Protein 6KMC (pdb70)

Foldseek 3Di:
DDKAKEWEAEVPDTDIDIDDDPDLVGRVVVVVVVCVVVVGAADWDADVVRSYIYGH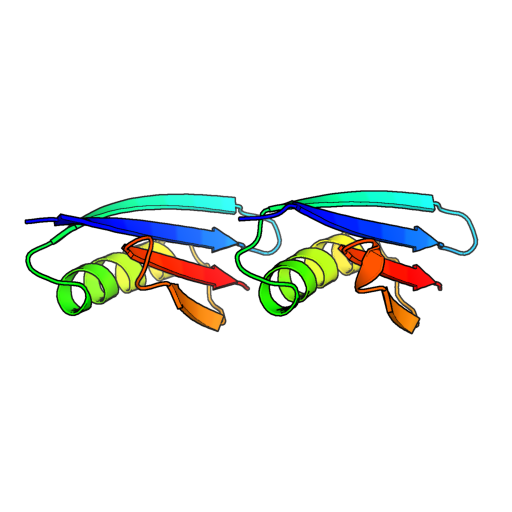D/DDKAKEWEAEPPDTDIDIGDDPDLVGRVVVVVVVCVVVVGDADWDADVVRNYIYGHD

B-factor: mean 18.25, std 8.03, range [4.18, 52.21]

Organism: Streptococcus sp. group G (NCBI:txid1320)

Radius of gyration: 15.73 Å; Cα contacts (8 Å, |Δi|>4): 218; chains: 2; bounding box: 20×33×49 Å

Structure (mmCIF, N/CA/C/O backbone):
data_6KMC
#
_entry.id   6KMC
#
_cell.length_a   85.827
_cell.length_b   29.439
_cell.length_c   36.017
_cell.angle_alpha   90.000
_cell.angle_beta   90.000
_cell.angle_gamma   90.000
#
_symmetry.space_group_name_H-M   'P 21 21 2'
#
loop_
_entity.id
_entity.type
_entity.pdbx_description
1 polymer 'Immunoglobulin G-binding protein G B1'
2 non-polymer 'ACETIC ACID'
3 water water
#
loop_
_atom_site.group_PDB
_atom_site.id
_atom_site.type_symbol
_atom_site.label_atom_id
_atom_site.label_alt_id
_atom_site.label_comp_id
_atom_site.label_asym_id
_atom_site.label_entity_id
_atom_site.label_seq_id
_atom_site.pdbx_PDB_ins_code
_atom_site.Cartn_x
_atom_site.Cartn_y
_atom_site.Cartn_z
_atom_site.occupancy
_atom_site.B_iso_or_equiv
_atom_site.auth_seq_id
_atom_site.auth_comp_id
_atom_site.auth_asym_id
_atom_site.auth_atom_id
_atom_site.pdbx_PDB_model_num
ATOM 1 N N . MET A 1 1 ? 6.901 0.216 32.360 1.00 30.70 0 MET A N 1
ATOM 2 C CA . MET A 1 1 ? 7.347 0.395 30.967 1.00 27.91 0 MET A CA 1
ATOM 3 C C . MET A 1 1 ? 7.728 -0.946 30.383 1.00 26.83 0 MET A C 1
ATOM 4 O O . MET A 1 1 ? 8.655 -1.672 30.872 1.00 27.48 0 MET A O 1
ATOM 9 N N . ASP A 1 2 ? 6.966 -1.258 29.343 1.00 23.26 1 ASP A N 1
ATOM 10 C CA . ASP A 1 2 ? 7.278 -2.334 28.429 1.00 21.34 1 ASP A CA 1
ATOM 11 C C . ASP A 1 2 ? 8.363 -1.909 27.466 1.00 17.28 1 ASP A C 1
ATOM 12 O O . ASP A 1 2 ? 8.583 -0.757 27.300 1.00 17.19 1 ASP A O 1
ATOM 17 N N . THR A 1 3 ? 9.038 -2.871 26.852 1.00 17.20 2 THR A N 1
ATOM 18 C CA . THR A 1 3 ? 9.896 -2.512 25.721 1.00 18.27 2 THR A CA 1
ATOM 19 C C . THR A 1 3 ? 9.117 -2.671 24.402 1.00 15.77 2 THR A C 1
ATOM 20 O O . THR A 1 3 ? 8.220 -3.470 24.297 1.00 16.05 2 THR A O 1
ATOM 24 N N . TYR A 1 4 ? 9.497 -1.855 23.399 1.00 14.81 3 TYR A N 1
ATOM 25 C CA . TYR A 1 4 ? 8.903 -1.837 22.089 1.00 12.75 3 TYR A CA 1
ATOM 26 C C . TYR A 1 4 ? 10.119 -2.057 21.155 1.00 11.93 3 TYR A C 1
ATOM 27 O O . TYR A 1 4 ? 11.253 -1.752 21.505 1.00 14.07 3 TYR A O 1
ATOM 36 N N . LYS A 1 5 ? 9.904 -2.649 20.005 1.00 10.98 4 LYS A N 1
ATOM 37 C CA . LYS A 1 5 ? 11.012 -2.904 19.086 1.00 12.30 4 LYS A CA 1
ATOM 38 C C . LYS A 1 5 ? 10.734 -2.182 17.757 1.00 11.84 4 LYS A C 1
ATOM 39 O O . LYS A 1 5 ? 9.601 -1.986 17.380 1.00 9.45 4 LYS A O 1
ATOM 45 N N . LEU A 1 6 ? 11.805 -1.780 17.104 1.00 9.90 5 LEU A N 1
ATOM 46 C CA . LEU A 1 6 ? 11.771 -1.247 15.762 1.00 9.68 5 LEU A CA 1
ATOM 47 C C . LEU A 1 6 ? 12.579 -2.198 14.838 1.00 9.80 5 LEU A C 1
ATOM 48 O O . LEU A 1 6 ? 13.764 -2.482 15.116 1.00 10.06 5 LEU A O 1
ATOM 53 N N . ILE A 1 7 ? 11.990 -2.579 13.712 1.00 9.06 6 ILE A N 1
ATOM 54 C CA . ILE A 1 7 ? 12.719 -3.316 12.675 1.00 10.78 6 ILE A CA 1
ATOM 55 C C . ILE A 1 7 ? 12.837 -2.307 11.528 1.00 12.76 6 ILE A C 1
ATOM 56 O O . ILE A 1 7 ? 11.812 -1.875 11.004 1.00 9.56 6 ILE A O 1
ATOM 61 N N . LEU A 1 8 ? 14.085 -1.913 11.134 1.00 14.38 7 LEU A N 1
ATOM 62 C CA . LEU A 1 8 ? 14.231 -1.071 9.917 1.00 16.37 7 LEU A CA 1
ATOM 63 C C . LEU A 1 8 ? 14.731 -1.906 8.771 1.00 18.17 7 LEU A C 1
ATOM 64 O O . LEU A 1 8 ? 15.806 -2.537 8.876 1.00 17.77 7 LEU A O 1
ATOM 69 N N . ASN A 1 9 ? 13.943 -1.945 7.713 1.00 18.94 8 ASN A N 1
ATOM 70 C CA . ASN A 1 9 ? 14.281 -2.596 6.457 1.00 19.57 8 ASN A CA 1
ATOM 71 C C . ASN A 1 9 ? 14.594 -1.542 5.432 1.00 20.72 8 ASN A C 1
ATOM 72 O O . ASN A 1 9 ? 13.689 -0.949 4.831 1.00 17.71 8 ASN A O 1
ATOM 77 N N . GLY A 1 10 ? 15.890 -1.215 5.284 1.00 22.19 9 GLY A N 1
ATOM 78 C CA . GLY A 1 10 ? 16.295 -0.326 4.235 1.00 23.68 9 GLY A CA 1
ATOM 79 C C . GLY A 1 10 ? 16.550 -1.229 3.079 1.00 24.03 9 GLY A C 1
ATOM 80 O O . GLY A 1 10 ? 16.595 -2.448 3.314 1.00 25.94 9 GLY A O 1
ATOM 81 N N . LYS A 1 11 ? 16.689 -0.655 1.873 1.00 23.89 10 LYS A N 1
ATOM 82 C CA . LYS A 1 11 ? 17.046 -1.401 0.649 1.00 25.61 10 LYS A CA 1
ATOM 83 C C . LYS A 1 11 ? 18.416 -2.157 0.833 1.00 26.47 10 LYS A C 1
ATOM 84 O O . LYS A 1 11 ? 18.597 -3.302 0.405 1.00 28.65 10 LYS A O 1
ATOM 90 N N . THR A 1 12 ? 19.367 -1.502 1.464 1.00 24.77 11 THR A N 1
ATOM 91 C CA . THR A 1 12 ? 20.672 -2.094 1.622 1.00 26.08 11 THR A CA 1
ATOM 92 C C . THR A 1 12 ? 20.998 -2.293 3.119 1.00 26.05 11 THR A C 1
ATOM 93 O O . THR A 1 12 ? 22.047 -2.799 3.442 1.00 24.93 11 THR A O 1
ATOM 97 N N . LEU A 1 13 ? 20.126 -1.867 4.033 1.00 25.34 12 LEU A N 1
ATOM 98 C CA . LEU A 1 13 ? 20.496 -1.905 5.412 1.00 26.79 12 LEU A CA 1
ATOM 99 C C . LEU A 1 13 ? 19.418 -2.688 6.129 1.00 27.29 12 LEU A C 1
ATOM 100 O O . LEU A 1 13 ? 18.282 -2.854 5.616 1.00 28.36 12 LEU A O 1
AT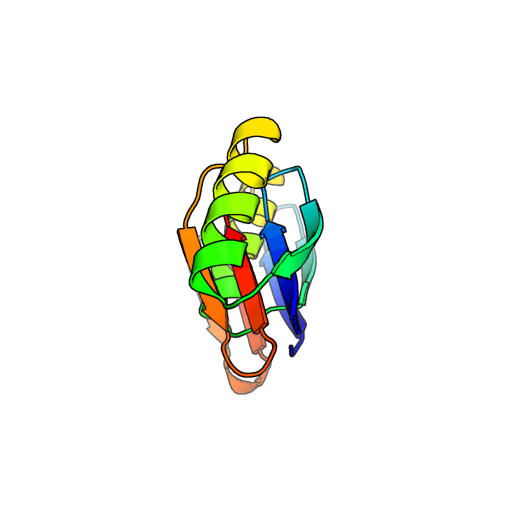OM 105 N N . LYS A 1 14 ? 19.792 -3.174 7.296 1.00 25.24 13 LYS A N 1
ATOM 106 C CA . LYS A 1 14 ? 18.776 -3.721 8.200 1.00 24.72 13 LYS A CA 1
ATOM 107 C C . LYS A 1 14 ? 19.156 -3.395 9.632 1.00 22.43 13 LYS A C 1
ATOM 108 O O . LYS A 1 14 ? 20.313 -3.447 10.060 1.00 21.86 13 LYS A O 1
ATOM 114 N N . GLY A 1 15 ? 18.154 -3.004 10.405 1.00 21.43 14 GLY A N 1
ATOM 115 C CA . GLY A 1 15 ? 18.390 -2.320 11.679 1.00 19.33 14 GLY A CA 1
ATOM 116 C C . GLY A 1 15 ? 17.357 -2.951 12.617 1.00 18.79 14 GLY A C 1
ATOM 117 O O . GLY A 1 15 ? 16.326 -3.392 12.154 1.00 19.33 14 GLY A O 1
ATOM 118 N N . GLU A 1 16 ? 17.689 -3.076 13.884 1.00 17.11 15 GLU A N 1
ATOM 119 C CA . GLU A 1 16 ? 16.728 -3.624 14.851 1.00 15.59 15 GLU A CA 1
ATOM 120 C C . GLU A 1 16 ? 17.176 -2.971 16.136 1.00 16.17 15 GLU A C 1
ATOM 121 O O . GLU A 1 16 ? 18.377 -3.062 16.532 1.00 19.07 15 GLU A O 1
ATOM 127 N N . THR A 1 17 ? 16.280 -2.246 16.795 1.00 15.11 16 THR A N 1
ATOM 128 C CA . THR A 1 17 ? 16.590 -1.563 18.081 1.00 14.59 16 THR A CA 1
ATOM 129 C C . THR A 1 17 ? 15.351 -1.668 19.028 1.00 14.85 16 THR A C 1
ATOM 130 O O . THR A 1 17 ? 14.249 -2.074 18.595 1.00 12.90 16 THR A O 1
ATOM 134 N N . THR A 1 18 ? 15.517 -1.324 20.279 1.00 12.46 17 THR A N 1
ATOM 135 C CA . THR A 1 18 ? 14.356 -1.373 21.200 1.00 12.85 17 THR A CA 1
ATOM 136 C C . THR A 1 18 ? 14.421 -0.137 22.016 1.00 13.47 17 THR A C 1
ATOM 137 O O . THR A 1 18 ? 15.450 0.527 22.073 1.00 13.92 17 THR A O 1
ATOM 141 N N . THR A 1 19 ? 13.343 0.144 22.713 1.00 12.94 18 THR A N 1
ATOM 142 C CA . THR A 1 19 ? 13.304 1.200 23.671 1.00 13.96 18 THR A CA 1
ATOM 143 C C . THR A 1 19 ? 12.242 0.868 24.706 1.00 15.96 18 THR A C 1
ATOM 144 O O . THR A 1 19 ? 11.223 0.201 24.384 1.00 16.00 18 THR A O 1
ATOM 148 N N . GLU A 1 20 ? 12.456 1.360 25.942 1.00 16.55 19 GLU A N 1
ATOM 149 C CA . GLU A 1 20 ? 11.449 1.317 26.983 1.00 20.22 19 GLU A CA 1
ATOM 150 C C . GLU A 1 20 ? 10.571 2.560 26.899 1.00 19.49 19 GLU A C 1
ATOM 151 O O . GLU A 1 20 ? 11.090 3.686 26.739 1.00 22.31 19 GLU A O 1
ATOM 157 N N . ALA A 1 21 ? 9.258 2.388 27.007 1.00 18.24 20 ALA A N 1
ATOM 158 C CA . ALA A 1 21 ? 8.353 3.510 26.934 1.00 19.07 20 ALA A CA 1
ATOM 159 C C . ALA A 1 21 ? 7.050 3.232 27.685 1.00 18.26 20 ALA A C 1
ATOM 160 O O . ALA A 1 21 ? 6.728 2.079 27.958 1.00 19.95 20 ALA A O 1
ATOM 162 N N . VAL A 1 22 ? 6.307 4.296 28.017 1.00 19.70 21 VAL A N 1
ATOM 163 C CA . VAL A 1 22 ? 5.038 4.149 28.720 1.00 19.89 21 VAL A CA 1
ATOM 164 C C . VAL A 1 22 ? 3.954 3.581 27.814 1.00 20.64 21 VAL A C 1
ATOM 165 O O . VAL A 1 22 ? 3.049 2.923 28.288 1.00 21.90 21 VAL A O 1
ATOM 169 N N . ASP A 1 23 ? 4.038 3.810 26.492 1.00 18.44 22 ASP A N 1
ATOM 170 C CA . ASP A 1 23 ? 3.087 3.137 25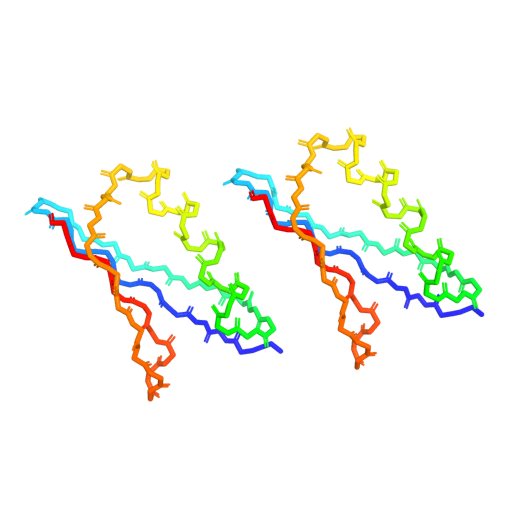.576 1.00 16.90 22 ASP A CA 1
ATOM 171 C C . ASP A 1 23 ? 3.726 3.205 24.224 1.00 15.06 22 ASP A C 1
ATOM 172 O O . ASP A 1 23 ? 4.846 3.763 24.067 1.00 14.22 22 ASP A O 1
ATOM 177 N N . ALA A 1 24 ? 3.004 2.693 23.248 1.00 13.01 23 ALA A N 1
ATOM 178 C CA . ALA A 1 24 ? 3.440 2.668 21.875 1.00 10.27 23 ALA A CA 1
ATOM 179 C C . ALA A 1 24 ? 3.655 4.085 21.280 1.00 9.40 23 ALA A C 1
ATOM 180 O O . ALA A 1 24 ? 4.569 4.284 20.451 1.00 11.46 23 ALA A O 1
ATOM 182 N N . ALA A 1 25 ? 2.810 5.036 21.647 1.00 9.70 24 ALA A N 1
ATOM 183 C CA . ALA A 1 25 ? 2.925 6.438 21.207 1.00 11.19 24 ALA A CA 1
ATOM 184 C C . ALA A 1 25 ? 4.308 7.055 21.601 1.00 9.91 24 ALA A C 1
ATOM 185 O O . ALA A 1 25 ? 4.946 7.676 20.744 1.00 10.51 24 ALA A O 1
ATOM 187 N N . HIS A 1 26 ? 4.738 6.806 22.842 1.00 9.52 25 HIS A N 1
ATOM 188 C CA . HIS A 1 26 ? 6.015 7.340 23.254 1.00 9.86 25 HIS A CA 1
ATOM 189 C C . HIS A 1 26 ? 7.169 6.649 22.518 1.00 9.33 25 HIS A C 1
ATOM 190 O O . HIS A 1 26 ? 8.096 7.280 22.109 1.00 8.43 25 HIS A O 1
ATOM 197 N N . ALA A 1 27 ? 7.112 5.320 22.397 1.00 11.18 26 ALA A N 1
ATOM 198 C CA . ALA A 1 27 ? 8.173 4.547 21.722 1.00 10.48 26 ALA A CA 1
ATOM 199 C C . ALA A 1 27 ? 8.211 4.985 20.272 1.00 10.82 26 ALA A C 1
ATOM 200 O O . ALA A 1 27 ? 9.298 5.119 19.727 1.00 9.90 26 ALA A O 1
ATOM 202 N N . GLU A 1 28 ? 7.050 5.208 19.611 1.00 9.54 27 GLU A N 1
ATOM 203 C CA . GLU A 1 28 ? 7.036 5.654 18.228 1.00 8.68 27 GLU A CA 1
ATOM 204 C C . GLU A 1 28 ? 7.865 6.989 18.051 1.00 7.05 27 GLU A C 1
ATOM 205 O O . GLU A 1 28 ? 8.720 7.026 17.122 1.00 11.09 27 GLU A O 1
ATOM 211 N N . LYS A 1 29 ? 7.722 7.954 18.966 1.00 9.55 28 LYS A N 1
ATOM 212 C CA . LYS A 1 29 ? 8.433 9.262 18.855 1.00 10.35 28 LYS A CA 1
ATOM 213 C C . LYS A 1 29 ? 9.934 9.039 18.992 1.00 14.02 28 LYS A C 1
ATOM 214 O O . LYS A 1 29 ? 10.707 9.555 18.176 1.00 15.40 28 LYS A O 1
ATOM 220 N N . VAL A 1 30 ? 10.369 8.192 19.932 1.00 10.97 29 VAL A N 1
ATOM 221 C CA . VAL A 1 30 ? 11.801 7.832 20.018 1.00 12.24 29 VAL A CA 1
ATOM 222 C C . VAL A 1 30 ? 12.281 7.120 18.724 1.00 12.35 29 VAL A C 1
ATOM 223 O O . VAL A 1 30 ? 13.388 7.388 18.140 1.00 7.08 29 VAL A O 1
ATOM 227 N N . PHE A 1 31 ? 11.447 6.196 18.218 1.00 11.52 30 PHE A N 1
ATOM 228 C CA . PHE A 1 31 ? 11.868 5.438 17.053 1.00 11.48 30 PHE A CA 1
ATOM 229 C C . PHE A 1 31 ? 11.988 6.308 15.812 1.00 13.39 30 PHE A C 1
ATOM 230 O O . PHE A 1 31 ? 12.823 6.040 14.935 1.00 13.07 30 PHE A O 1
ATOM 238 N N . LYS A 1 32 ? 11.114 7.313 15.689 1.00 12.56 31 LYS A N 1
ATOM 239 C CA . LYS A 1 32 ? 11.296 8.252 14.542 1.00 13.73 31 LYS A CA 1
ATOM 240 C C . LYS A 1 32 ? 12.664 8.892 14.600 1.00 14.26 31 LYS A C 1
ATOM 241 O O . LYS A 1 32 ? 13.274 9.086 13.578 1.00 12.77 31 LYS A O 1
ATOM 247 N N . HIS A 1 33 ? 13.162 9.189 15.814 1.00 15.48 32 HIS A N 1
ATOM 248 C CA . HIS A 1 33 ? 14.502 9.715 15.928 1.00 17.07 32 HIS A CA 1
ATOM 249 C C . HIS A 1 33 ? 15.612 8.795 15.371 1.00 16.06 32 HIS A C 1
ATOM 250 O O . HIS A 1 33 ? 16.500 9.214 14.569 1.00 13.93 32 HIS A O 1
ATOM 257 N N . TYR A 1 34 ? 15.519 7.537 15.774 1.00 12.17 33 TYR A N 1
ATOM 258 C CA . TYR A 1 34 ? 16.470 6.498 15.389 1.00 11.61 33 TYR A CA 1
ATOM 259 C C . TYR A 1 34 ? 16.388 6.352 13.893 1.00 10.32 33 TYR A C 1
ATOM 260 O O . TYR A 1 34 ? 17.454 6.306 13.237 1.00 10.12 33 TYR A O 1
ATOM 269 N N . ALA A 1 35 ? 15.202 6.229 13.296 1.00 9.52 34 ALA A N 1
ATOM 270 C CA . ALA A 1 35 ? 15.128 6.002 11.869 1.00 10.30 34 ALA A CA 1
ATOM 271 C C . ALA A 1 35 ? 15.686 7.220 11.044 1.00 12.14 34 ALA A C 1
ATOM 272 O O . ALA A 1 35 ? 16.360 7.031 10.044 1.00 11.63 34 ALA A O 1
ATOM 274 N N . ASN A 1 36 ? 15.420 8.417 11.497 1.00 14.20 35 ASN A N 1
ATOM 275 C CA . ASN A 1 36 ? 15.948 9.625 10.823 1.00 18.86 35 ASN A CA 1
ATOM 276 C C . ASN A 1 36 ? 17.476 9.764 11.012 1.00 17.76 35 ASN A C 1
ATOM 277 O O . ASN A 1 36 ? 18.242 10.055 10.056 1.00 19.31 35 ASN A O 1
ATOM 282 N N . GLU A 1 37 ? 17.929 9.474 12.211 1.00 19.22 36 GLU A N 1
ATOM 283 C CA . GLU A 1 37 ? 19.357 9.365 12.462 1.00 21.09 36 GLU A CA 1
ATOM 284 C C . GLU A 1 37 ? 20.125 8.455 11.493 1.00 19.78 36 GLU A C 1
ATOM 285 O O . GLU A 1 37 ? 21.249 8.758 11.099 1.00 18.83 36 GLU A O 1
ATOM 291 N N . HIS A 1 38 ? 19.533 7.311 11.173 1.00 15.49 37 HIS A N 1
ATOM 292 C CA . HIS A 1 38 ? 20.129 6.268 10.362 1.00 15.41 37 HIS A CA 1
ATOM 293 C C . HIS A 1 38 ? 19.679 6.263 8.922 1.00 15.01 37 HIS A C 1
ATOM 294 O O . HIS A 1 38 ? 19.969 5.293 8.199 1.00 14.69 37 HIS A O 1
ATOM 301 N N . GLY A 1 39 ? 19.123 7.408 8.522 1.00 17.32 38 GLY A N 1
ATOM 302 C CA . GLY A 1 39 ? 18.907 7.732 7.119 1.00 18.56 38 GLY A CA 1
ATOM 303 C C . GLY A 1 39 ? 18.014 6.706 6.467 1.00 18.02 38 GLY A C 1
ATOM 304 O O . GLY A 1 39 ? 18.178 6.392 5.323 1.00 18.79 38 GLY A O 1
ATOM 305 N N . VAL A 1 40 ? 17.028 6.177 7.182 1.00 17.88 39 VAL A N 1
ATOM 306 C CA . VAL A 1 40 ? 16.094 5.192 6.642 1.00 15.89 39 VAL A CA 1
ATOM 307 C C . VAL A 1 40 ? 14.655 5.741 6.788 1.00 17.39 39 VAL A C 1
ATOM 308 O O . VAL A 1 40 ? 14.196 5.977 7.881 1.00 14.99 39 VAL A O 1
ATOM 312 N N . HIS A 1 41 ? 14.023 6.047 5.656 1.00 17.18 40 HIS A N 1
ATOM 313 C CA . HIS A 1 41 ? 12.714 6.572 5.641 1.00 16.73 40 HIS A CA 1
ATOM 314 C C . HIS A 1 41 ? 11.793 5.622 4.916 1.00 16.57 40 HIS A C 1
ATOM 315 O O . HIS A 1 41 ? 12.103 5.102 3.851 1.00 15.47 40 HIS A O 1
ATOM 322 N N . GLY A 1 42 ? 10.605 5.434 5.438 1.00 17.20 41 GLY A N 1
ATOM 323 C CA . GLY A 1 42 ? 9.701 4.627 4.682 1.00 18.50 41 GLY A CA 1
ATOM 324 C C . GLY A 1 42 ? 8.331 4.482 5.316 1.00 19.43 41 GLY A C 1
ATOM 325 O O . GLY A 1 42 ? 7.934 5.305 6.140 1.00 18.83 41 GLY A O 1
ATOM 326 N N . HIS A 1 43 ? 7.637 3.426 4.928 1.00 19.49 42 HIS A N 1
ATOM 327 C CA . HIS A 1 43 ? 6.313 3.189 5.484 1.00 19.16 42 HIS A CA 1
ATOM 328 C C . HIS A 1 43 ? 6.383 2.580 6.845 1.00 17.89 42 HIS A C 1
ATOM 329 O O . HIS A 1 43 ? 7.115 1.623 7.016 1.00 18.39 42 HIS A O 1
ATOM 336 N N . TRP A 1 44 ? 5.565 3.076 7.794 1.00 15.66 43 TRP A N 1
ATOM 337 C CA . TRP A 1 44 ? 5.606 2.669 9.149 1.00 13.56 43 TRP A CA 1
ATOM 338 C C . TRP A 1 44 ? 4.410 1.778 9.408 1.00 14.81 43 TRP A C 1
ATOM 339 O O . TRP A 1 44 ? 3.216 2.066 8.994 1.00 15.45 43 TRP A O 1
ATOM 350 N N . THR A 1 45 ? 4.680 0.673 10.069 1.00 11.34 44 THR A N 1
ATOM 351 C CA . THR A 1 45 ? 3.582 -0.068 10.671 1.00 11.97 44 THR A CA 1
ATOM 352 C C . THR A 1 45 ? 3.876 -0.470 12.103 1.00 11.43 44 THR A C 1
ATOM 353 O O . THR A 1 45 ? 5.020 -0.561 12.502 1.00 9.22 44 THR A O 1
ATOM 357 N N . TYR A 1 46 ? 2.805 -0.803 12.856 1.00 13.85 45 TYR A N 1
ATOM 358 C CA . TYR A 1 46 ? 2.904 -1.272 14.235 1.00 9.64 45 TYR A CA 1
ATOM 359 C C . TYR A 1 46 ? 2.114 -2.545 14.312 1.00 14.13 45 TYR A C 1
ATOM 360 O O . TYR A 1 46 ? 0.955 -2.611 13.841 1.00 13.31 45 TYR A O 1
ATOM 369 N N . ASP A 1 47 ? 2.707 -3.524 14.956 1.00 11.56 46 ASP A N 1
ATOM 370 C CA . ASP A 1 47 ? 2.113 -4.770 15.170 1.00 15.98 46 ASP A CA 1
ATOM 371 C C . ASP A 1 47 ? 1.883 -4.950 16.681 1.00 13.77 46 ASP A C 1
ATOM 372 O O . ASP A 1 47 ? 2.797 -5.187 17.441 1.00 13.46 46 ASP A O 1
ATOM 377 N N . PRO A 1 48 ? 0.627 -4.773 17.134 1.00 14.97 47 PRO A N 1
ATOM 378 C CA . PRO A 1 48 ? 0.392 -4.764 18.554 1.00 14.64 47 PRO A CA 1
ATOM 379 C C . PRO A 1 48 ? 0.772 -6.082 19.214 1.00 16.88 47 PRO A C 1
ATOM 380 O O . PRO A 1 48 ? 1.272 -6.065 20.306 1.00 15.48 47 PRO A O 1
ATOM 384 N N . GLU A 1 49 ? 0.617 -7.238 18.537 1.00 18.38 48 GLU A N 1
ATOM 385 C CA . GLU A 1 49 ? 0.851 -8.498 19.281 1.00 20.35 48 GLU A CA 1
ATOM 386 C C . GLU A 1 49 ? 2.318 -8.618 19.664 1.00 19.96 48 GLU A C 1
ATOM 387 O O . GLU A 1 49 ? 2.643 -9.132 20.786 1.00 20.04 48 GLU A O 1
ATOM 393 N N . THR A 1 50 ? 3.206 -8.075 18.788 1.00 17.85 49 THR A N 1
ATOM 394 C CA . THR A 1 50 ? 4.691 -8.141 19.033 1.00 19.07 49 THR A CA 1
ATOM 395 C C . THR A 1 50 ? 5.300 -6.832 19.602 1.00 18.26 49 THR A C 1
ATOM 396 O O . THR A 1 50 ? 6.511 -6.734 19.802 1.00 18.61 49 THR A O 1
ATOM 400 N N . LYS A 1 51 ? 4.456 -5.836 19.832 1.00 16.99 50 LYS A N 1
ATOM 401 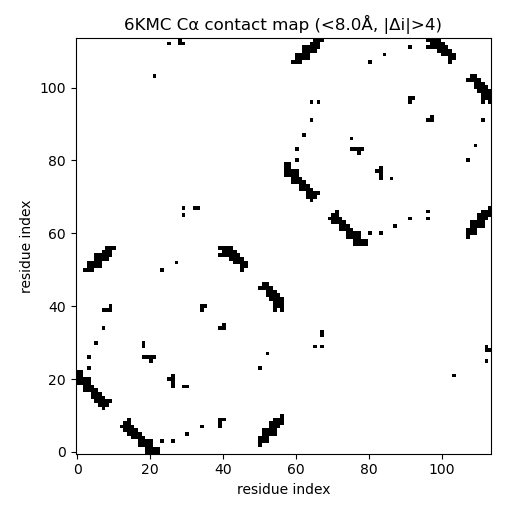C CA . LYS A 1 51 ? 4.894 -4.498 20.254 1.00 14.24 50 LYS A CA 1
ATOM 402 C C . LYS A 1 51 ? 6.068 -4.119 19.373 1.00 11.95 50 LYS A C 1
ATOM 403 O O . LYS A 1 51 ? 7.043 -3.589 19.854 1.00 11.76 50 LYS A O 1
ATOM 409 N N . THR A 1 52 ? 5.862 -4.245 18.057 1.00 12.50 51 THR A N 1
ATOM 410 C CA . THR A 1 52 ? 6.970 -3.985 17.080 1.00 12.21 51 THR A CA 1
ATOM 411 C C . THR A 1 52 ? 6.513 -3.038 15.996 1.00 10.61 51 THR A C 1
ATOM 412 O O . THR A 1 52 ? 5.508 -3.334 15.281 1.00 9.29 51 THR A O 1
ATOM 416 N N . PHE A 1 53 ? 7.304 -1.982 15.794 1.00 7.83 52 PHE A N 1
ATOM 417 C CA . PHE A 1 53 ? 7.169 -1.156 14.656 1.00 9.30 52 PHE A CA 1
ATOM 418 C C . PHE A 1 53 ? 8.041 -1.702 13.513 1.00 9.01 52 PHE A C 1
ATOM 419 O O . PHE A 1 53 ? 9.183 -2.141 13.710 1.00 10.58 52 PHE A O 1
ATOM 427 N N . THR A 1 54 ? 7.546 -1.660 12.318 1.00 10.44 53 THR A N 1
ATOM 428 C CA . THR A 1 54 ? 8.502 -1.878 11.144 1.00 9.17 53 THR A CA 1
ATOM 429 C C . THR A 1 54 ? 8.507 -0.650 10.291 1.00 8.84 53 THR A C 1
ATOM 430 O O . THR A 1 54 ? 7.445 -0.022 10.071 1.00 8.90 53 THR A O 1
ATOM 434 N N . VAL A 1 55 ? 9.711 -0.272 9.837 1.00 7.25 54 VAL A N 1
ATOM 435 C CA . VAL A 1 55 ? 9.874 0.774 8.850 1.00 9.83 54 VAL A CA 1
ATOM 436 C C . VAL A 1 55 ? 10.554 0.166 7.637 1.00 12.05 54 VAL A C 1
ATOM 437 O O . VAL A 1 55 ? 11.637 -0.348 7.797 1.00 11.55 54 VAL A O 1
ATOM 441 N N . THR A 1 56 ? 9.898 0.205 6.480 1.00 13.62 55 THR A N 1
ATOM 442 C CA . THR A 1 56 ?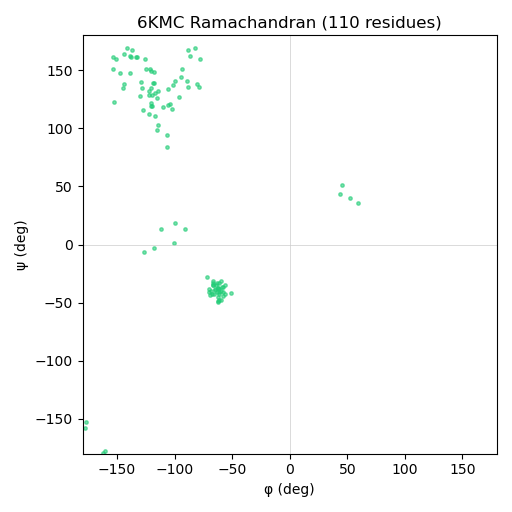 10.418 -0.384 5.241 1.00 17.25 55 THR A CA 1
ATOM 443 C C . THR A 1 56 ? 10.550 0.699 4.191 1.00 18.10 55 THR A C 1
ATOM 444 O O . THR A 1 56 ? 9.567 1.446 3.837 1.00 13.64 55 THR A O 1
ATOM 448 N N . GLU A 1 57 ? 11.806 0.837 3.712 1.00 18.04 56 GLU A N 1
ATOM 449 C CA . GLU A 1 57 ? 12.165 1.896 2.756 1.00 19.43 56 GLU A CA 1
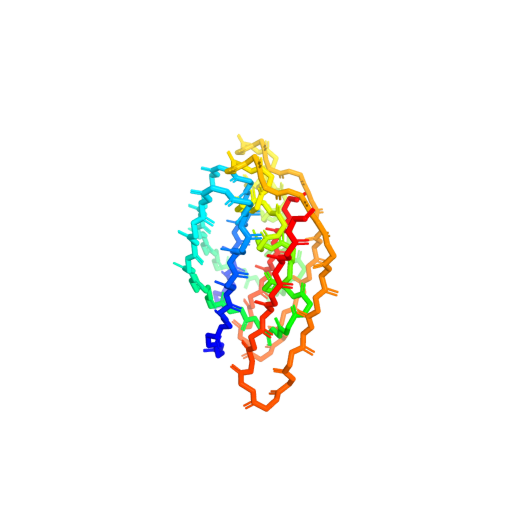ATOM 450 C C . GLU A 1 57 ? 11.483 1.793 1.421 1.00 19.88 56 GLU A C 1
ATOM 451 O O . GLU A 1 57 ? 11.406 2.855 0.744 1.00 24.88 56 GLU A O 1
ATOM 458 N N . MET B 1 1 ? 6.449 16.287 50.374 1.00 36.53 0 MET B N 1
ATOM 459 C CA . MET B 1 1 ? 7.746 15.928 49.627 1.00 35.02 0 MET B CA 1
ATOM 460 C C . MET B 1 1 ? 7.942 14.527 48.915 1.00 32.95 0 MET B C 1
ATOM 461 O O . MET B 1 1 ? 8.796 13.659 49.306 1.00 33.51 0 MET B O 1
ATOM 466 N N . ASP B 1 2 ? 7.251 14.367 47.802 1.00 28.13 1 ASP B N 1
ATOM 467 C CA . ASP B 1 2 ? 7.605 13.252 46.947 1.00 23.25 1 ASP B CA 1
ATOM 468 C C . ASP B 1 2 ? 8.691 13.656 46.013 1.00 19.48 1 ASP B C 1
ATOM 469 O O . ASP B 1 2 ? 8.923 14.861 45.807 1.00 17.29 1 ASP B O 1
ATOM 474 N N . THR B 1 3 ? 9.332 12.638 45.449 1.00 18.15 2 THR B N 1
ATOM 475 C CA . THR B 1 3 ? 10.295 12.858 44.380 1.00 17.91 2 THR B CA 1
ATOM 476 C C . THR B 1 3 ? 9.478 12.537 43.069 1.00 14.15 2 THR B C 1
ATOM 477 O O . THR B 1 3 ? 8.584 11.686 43.024 1.00 13.67 2 THR B O 1
ATOM 481 N N . TYR B 1 4 ? 9.752 13.367 42.057 1.00 14.34 3 TYR B N 1
ATOM 482 C CA . TYR B 1 4 ? 9.209 13.298 40.694 1.00 12.97 3 TYR B CA 1
ATOM 483 C C . TYR B 1 4 ? 10.380 13.156 39.751 1.00 11.40 3 TYR B C 1
ATOM 484 O O . TYR B 1 4 ? 11.502 13.460 40.119 1.00 13.20 3 TYR B O 1
ATOM 493 N N . LYS B 1 5 ? 10.127 12.498 38.611 1.00 12.39 4 LYS B N 1
ATOM 494 C CA . LYS B 1 5 ? 11.162 12.178 37.660 1.00 13.30 4 LYS B CA 1
ATOM 495 C C . LYS B 1 5 ? 10.828 12.893 36.367 1.00 12.08 4 LYS B C 1
ATOM 496 O O . LYS B 1 5 ? 9.676 13.043 36.026 1.00 11.89 4 LYS B O 1
ATOM 502 N N . LEU B 1 6 ? 11.862 13.288 35.627 1.00 11.96 5 LEU B N 1
ATOM 503 C CA . LEU B 1 6 ? 11.771 13.708 34.263 1.00 10.00 5 LEU B CA 1
ATOM 504 C C . LEU B 1 6 ? 12.638 12.771 33.407 1.00 11.40 5 LEU B C 1
ATOM 505 O O . LEU B 1 6 ? 13.848 12.570 33.691 1.00 10.57 5 LEU B O 1
ATOM 510 N N . ILE B 1 7 ? 12.054 12.246 32.354 1.00 10.52 6 ILE B N 1
ATOM 511 C CA . ILE B 1 7 ? 12.774 11.474 31.335 1.00 11.96 6 ILE B CA 1
ATOM 512 C C . ILE B 1 7 ? 12.874 12.413 30.124 1.00 10.28 6 ILE B C 1
ATOM 513 O O . ILE B 1 7 ? 11.862 12.886 29.650 1.00 11.82 6 ILE B O 1
ATOM 518 N N . LEU B 1 8 ? 14.113 12.735 29.685 1.00 10.48 7 LEU B N 1
ATOM 519 C CA . LEU B 1 8 ? 14.282 13.531 28.425 1.00 12.28 7 LEU B CA 1
ATOM 520 C C . LEU B 1 8 ? 14.678 12.617 27.331 1.00 14.90 7 LEU B C 1
ATOM 521 O O . LEU B 1 8 ? 15.749 11.999 27.335 1.00 14.67 7 LEU B O 1
ATOM 526 N N . ASN B 1 9 ? 13.825 12.527 26.346 1.00 14.88 8 ASN B N 1
ATOM 527 C CA . ASN B 1 9 ? 14.175 11.757 25.151 1.00 17.20 8 ASN B CA 1
ATOM 528 C C . ASN B 1 9 ? 14.473 12.685 24.034 1.00 17.55 8 ASN B C 1
ATOM 529 O O . ASN B 1 9 ? 13.614 13.026 23.236 1.00 15.68 8 ASN B O 1
ATOM 534 N N . GLY B 1 10 ? 15.710 13.161 23.999 1.00 19.74 9 GLY B N 1
ATOM 535 C CA . GLY B 1 10 ? 16.103 14.016 22.908 1.00 19.98 9 GLY B CA 1
ATOM 536 C C . GLY B 1 10 ? 16.479 13.168 21.724 1.00 22.29 9 GLY B C 1
ATOM 537 O O . GLY B 1 10 ? 16.702 11.921 21.886 1.00 23.74 9 GLY B O 1
ATOM 538 N N . LYS B 1 11 ? 16.644 13.804 20.559 1.00 20.27 10 LYS B N 1
ATOM 539 C CA . LYS B 1 11 ? 17.015 13.065 19.376 1.00 22.63 10 LYS B CA 1
ATOM 540 C C . LYS B 1 11 ? 18.396 12.380 19.507 1.00 22.87 10 LYS B C 1
ATOM 541 O O . LYS B 1 11 ? 18.609 11.294 18.937 1.00 24.27 10 LYS B O 1
ATOM 547 N N . THR B 1 12 ? 19.307 13.085 20.161 1.00 20.90 11 THR B N 1
ATOM 548 C CA . THR B 1 12 ? 20.645 12.578 20.333 1.00 20.99 11 THR B CA 1
ATOM 549 C C . THR B 1 12 ? 21.042 12.589 21.794 1.00 22.75 11 THR B C 1
ATOM 550 O O . THR B 1 12 ? 22.136 12.148 22.118 1.00 21.15 11 THR B O 1
ATOM 554 N N . LEU B 1 13 ? 20.218 13.150 22.686 1.00 23.78 12 LEU B N 1
ATOM 555 C CA . LEU B 1 13 ? 20.652 13.455 24.073 1.00 24.70 12 LEU B CA 1
ATOM 556 C C . LEU B 1 13 ? 19.603 12.811 24.978 1.00 26.96 12 LEU B C 1
ATOM 557 O O . LEU B 1 13 ? 18.429 13.281 24.955 1.00 28.35 12 LEU B O 1
ATOM 562 N N . LYS B 1 14 ? 19.961 11.813 25.789 1.00 23.85 13 LYS B N 1
ATOM 563 C CA . LYS B 1 14 ? 18.946 11.085 26.542 1.00 24.68 13 LYS B CA 1
ATOM 564 C C . LYS B 1 14 ? 19.274 11.196 28.011 1.00 23.76 13 LYS B C 1
ATOM 565 O O . LYS B 1 14 ? 20.411 10.991 28.427 1.00 21.15 13 LYS B O 1
ATOM 571 N N . GLY B 1 15 ? 18.298 11.599 28.825 1.00 22.68 14 GLY B N 1
ATOM 572 C CA . GLY B 1 15 ? 18.617 12.039 30.189 1.00 23.88 14 GLY B CA 1
ATOM 573 C C . GLY B 1 15 ? 17.526 11.637 31.187 1.00 22.11 14 GLY B C 1
ATOM 574 O O . GLY B 1 15 ? 16.405 11.299 30.761 1.00 18.91 14 GLY B O 1
ATOM 575 N N . GLU B 1 16 ? 17.861 11.684 32.451 1.00 21.37 15 GLU B N 1
ATOM 576 C CA . GLU B 1 16 ? 16.867 11.508 33.523 1.00 22.77 15 GLU B CA 1
ATOM 577 C C . GLU B 1 16 ? 17.260 12.402 34.650 1.00 22.85 15 GLU B C 1
ATOM 578 O O . GLU B 1 16 ? 18.430 12.417 35.053 1.00 25.10 15 GLU B O 1
ATOM 584 N N . THR B 1 17 ? 16.320 13.126 35.225 1.00 17.98 16 THR B N 1
ATOM 585 C CA . THR B 1 17 ? 16.659 13.877 36.405 1.00 16.00 16 THR B CA 1
ATOM 586 C C . THR B 1 17 ? 15.465 13.688 37.391 1.00 15.95 16 THR B C 1
ATOM 587 O O . THR B 1 17 ? 14.418 13.159 37.025 1.00 15.46 16 THR B O 1
ATOM 591 N N . THR B 1 18 ? 15.672 13.952 38.646 1.00 17.46 17 THR B N 1
ATOM 592 C CA . THR B 1 18 ? 14.581 13.837 39.580 1.00 17.39 17 THR B CA 1
ATOM 593 C C . THR B 1 18 ? 14.604 15.100 40.406 1.00 17.78 17 THR B C 1
ATOM 594 O O . THR B 1 18 ? 15.617 15.793 40.453 1.00 18.91 17 THR B O 1
ATOM 598 N N . THR B 1 19 ? 13.511 15.449 41.094 1.00 17.83 18 THR B N 1
ATOM 599 C CA . THR B 1 19 ? 13.548 16.498 42.098 1.00 18.58 18 THR B CA 1
ATOM 600 C C . THR B 1 19 ? 12.535 16.138 43.201 1.00 20.00 18 THR B C 1
ATOM 601 O O . THR B 1 19 ? 11.488 15.539 42.930 1.00 19.39 18 THR B O 1
ATOM 605 N N . GLU B 1 20 ? 12.838 16.524 44.458 1.00 23.43 19 GLU B N 1
ATOM 606 C CA . GLU B 1 20 ? 11.810 16.465 45.524 1.00 23.82 19 GLU B CA 1
ATOM 607 C C . GLU B 1 20 ? 10.928 17.715 45.366 1.00 23.03 19 GLU B C 1
ATOM 608 O O . GLU B 1 20 ? 11.449 18.816 45.146 1.00 25.24 19 GLU B O 1
ATOM 614 N N . ALA B 1 21 ? 9.622 17.605 45.508 1.00 19.38 20 ALA B N 1
ATOM 615 C CA . ALA B 1 21 ? 8.790 18.813 45.333 1.00 17.21 20 ALA B CA 1
ATOM 616 C C . ALA B 1 21 ? 7.552 18.653 46.188 1.00 17.66 20 ALA B C 1
ATOM 617 O O . ALA B 1 21 ? 7.172 17.506 46.531 1.00 15.76 20 ALA B O 1
ATOM 619 N N . VAL B 1 22 ? 6.891 19.758 46.503 1.00 16.06 21 VAL B N 1
ATOM 620 C CA . VAL B 1 22 ? 5.665 19.701 47.283 1.00 17.98 21 VAL B CA 1
ATOM 621 C C . VAL B 1 22 ? 4.557 19.038 46.550 1.00 18.49 21 VAL B C 1
ATOM 622 O O . VAL B 1 22 ? 3.617 18.494 47.149 1.00 15.93 21 VAL B O 1
ATOM 626 N N . ASP B 1 23 ? 4.541 19.165 45.219 1.00 17.74 22 ASP B N 1
ATOM 627 C CA . ASP B 1 23 ? 3.522 18.446 44.429 1.00 16.09 22 ASP B CA 1
ATOM 628 C C . ASP B 1 23 ? 3.967 18.389 42.951 1.00 13.56 22 ASP B C 1
ATOM 629 O O . ASP B 1 23 ? 5.036 18.964 42.600 1.00 10.74 22 ASP B O 1
ATOM 634 N N . ALA B 1 24 ? 3.152 17.783 42.099 1.00 10.90 23 ALA B N 1
ATOM 635 C CA . ALA B 1 24 ? 3.585 17.619 40.630 1.00 11.13 23 ALA B CA 1
ATOM 636 C C . ALA B 1 24 ? 3.763 18.955 39.888 1.00 10.74 23 ALA B C 1
ATOM 637 O O . ALA B 1 24 ? 4.640 19.130 38.975 1.00 10.28 23 ALA B O 1
ATOM 639 N N . ALA B 1 25 ? 2.912 19.930 40.253 1.00 10.55 24 ALA B N 1
ATOM 640 C CA . ALA B 1 25 ? 3.047 21.289 39.655 1.00 9.54 24 ALA B CA 1
ATOM 641 C C . ALA B 1 25 ? 4.388 21.930 39.929 1.00 9.99 24 ALA B C 1
ATOM 642 O O . ALA B 1 25 ? 4.978 22.556 39.012 1.00 10.54 24 ALA B O 1
ATOM 644 N N . HIS B 1 26 ? 4.864 21.745 41.138 1.00 11.01 25 HIS B N 1
ATOM 645 C CA . HIS B 1 26 ? 6.156 22.265 41.47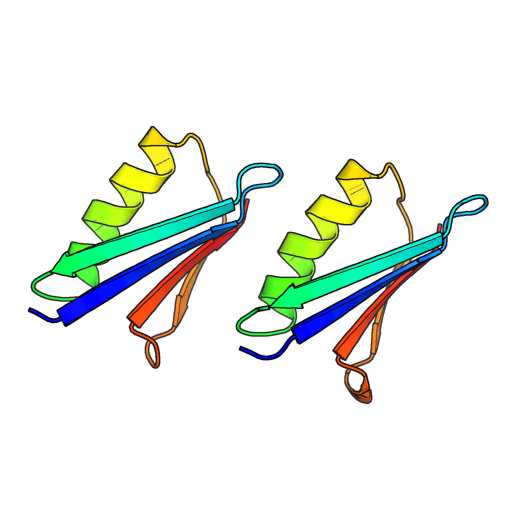2 1.00 12.43 25 HIS B CA 1
ATOM 646 C C . HIS B 1 26 ? 7.261 21.579 40.740 1.00 11.07 25 HIS B C 1
ATOM 647 O O . HIS B 1 26 ? 8.132 22.214 40.213 1.00 9.66 25 HIS B O 1
ATOM 654 N N . ALA B 1 27 ? 7.152 20.286 40.653 1.00 11.40 26 ALA B N 1
ATOM 655 C CA . ALA B 1 27 ? 8.162 19.501 39.978 1.00 10.67 26 ALA B CA 1
ATOM 656 C C . ALA B 1 27 ? 8.171 19.878 38.508 1.00 11.29 26 ALA B C 1
ATOM 657 O O . ALA B 1 27 ? 9.278 20.037 37.877 1.00 11.44 26 ALA B O 1
ATOM 659 N N . GLU B 1 28 ? 6.976 20.099 37.913 1.00 9.34 27 GLU B N 1
ATOM 660 C CA . GLU B 1 28 ? 6.903 20.436 36.473 1.00 8.99 27 GLU B CA 1
ATOM 661 C C . GLU B 1 28 ? 7.718 21.737 36.230 1.00 7.61 27 GLU B C 1
ATOM 662 O O . GLU B 1 28 ? 8.504 21.783 35.265 1.00 11.27 27 GLU B O 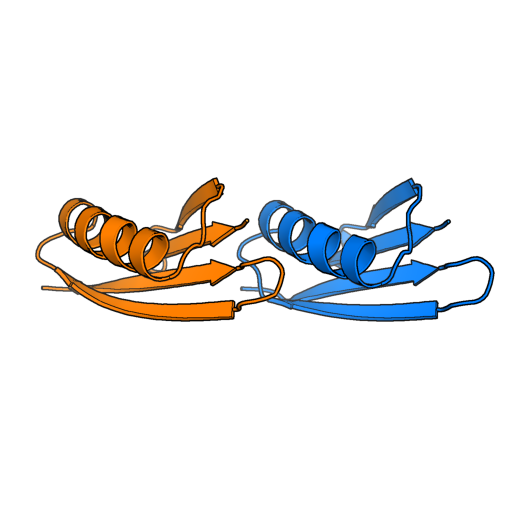1
ATOM 668 N N . LYS B 1 29 ? 7.680 22.694 37.175 1.00 10.23 28 LYS B N 1
ATOM 669 C CA . LYS B 1 29 ? 8.418 23.940 36.981 1.00 9.42 28 LYS B CA 1
ATOM 670 C C . LYS B 1 29 ? 9.890 23.784 37.060 1.00 8.94 28 LYS B C 1
ATOM 671 O O . LYS B 1 29 ? 10.609 24.328 36.195 1.00 11.72 28 LYS B O 1
ATOM 677 N N . VAL B 1 30 ? 10.330 22.952 37.953 1.00 9.12 29 VAL B N 1
ATOM 678 C CA . VAL B 1 30 ? 11.808 22.651 38.014 1.00 9.20 29 VAL B CA 1
ATOM 679 C C . VAL B 1 30 ? 12.204 21.978 36.609 1.00 9.54 29 VAL B C 1
ATOM 680 O O . VAL B 1 30 ? 13.336 22.150 36.041 1.00 4.18 29 VAL B O 1
ATOM 684 N N . PHE B 1 31 ? 11.352 21.037 36.178 1.00 9.94 30 PHE B N 1
ATOM 685 C CA . PHE B 1 31 ? 11.691 20.253 34.977 1.00 10.30 30 PHE B CA 1
ATOM 686 C C . PHE B 1 31 ? 11.702 21.095 33.737 1.00 10.71 30 PHE B C 1
ATOM 687 O O . PHE B 1 31 ? 12.496 20.807 32.791 1.00 8.57 30 PHE B O 1
ATOM 695 N N . LYS B 1 32 ? 10.802 22.088 33.666 1.00 10.18 31 LYS B N 1
ATOM 696 C CA . LYS B 1 32 ? 10.848 22.978 32.496 1.00 10.97 31 LYS B CA 1
ATOM 697 C C . LYS B 1 32 ? 12.188 23.671 32.486 1.00 12.24 31 LYS B C 1
ATOM 698 O O . LYS B 1 32 ? 12.777 23.809 31.397 1.00 11.58 31 LYS B O 1
ATOM 704 N N . HIS B 1 33 ? 12.720 24.052 33.665 1.00 13.88 32 HIS B N 1
ATOM 705 C CA . HIS B 1 33 ? 14.055 24.665 33.713 1.00 14.08 32 HIS B CA 1
ATOM 706 C C . HIS B 1 33 ? 15.154 23.708 33.173 1.00 13.85 32 HIS B C 1
ATOM 707 O O . HIS B 1 33 ? 16.040 24.075 32.327 1.00 11.81 32 HIS B O 1
ATOM 714 N N . TYR B 1 34 ? 15.109 22.486 33.653 1.00 11.91 33 TYR B N 1
ATOM 715 C CA . TYR B 1 34 ? 16.099 21.520 33.331 1.00 11.16 33 TYR B CA 1
ATOM 716 C C . TYR B 1 34 ? 16.069 21.262 31.855 1.00 10.78 33 TYR B C 1
ATOM 717 O O . TYR B 1 34 ? 17.162 21.179 31.243 1.00 11.91 33 TYR B O 1
ATOM 726 N N . ALA B 1 35 ? 14.909 21.000 31.246 1.00 9.94 34 ALA B N 1
ATOM 727 C CA . ALA B 1 35 ? 14.838 20.709 29.822 1.00 9.73 34 ALA B CA 1
ATOM 728 C C . ALA B 1 35 ? 15.348 21.903 28.943 1.00 11.12 34 ALA B C 1
ATOM 729 O O . ALA B 1 35 ? 16.122 21.703 27.991 1.00 11.34 34 ALA B O 1
ATOM 731 N N . ASN B 1 36 ? 14.994 23.122 29.309 1.00 12.69 35 ASN B N 1
ATOM 732 C CA . ASN B 1 36 ? 15.464 24.289 28.554 1.00 14.29 35 ASN B CA 1
ATOM 733 C C . ASN B 1 36 ? 16.990 24.481 28.729 1.00 16.23 35 ASN B C 1
ATOM 734 O O . ASN B 1 36 ? 17.672 24.840 27.783 1.00 17.03 35 ASN B O 1
ATOM 739 N N . GLU B 1 37 ? 17.536 24.281 29.928 1.00 16.55 36 GLU B N 1
ATOM 740 C CA . GLU B 1 37 ? 18.975 24.434 30.164 1.00 17.64 36 GLU B CA 1
ATOM 741 C C . GLU B 1 37 ? 19.744 23.407 29.339 1.00 16.84 36 GLU B C 1
ATOM 742 O O . GLU B 1 37 ? 20.877 23.634 28.901 1.00 13.61 36 GLU B O 1
ATOM 748 N N . HIS B 1 38 ? 19.147 22.237 29.155 1.00 13.50 37 HIS B N 1
ATOM 749 C CA . HIS B 1 38 ? 19.724 21.145 28.311 1.00 13.06 37 HIS B CA 1
ATOM 750 C C . HIS B 1 38 ? 19.343 21.115 26.845 1.00 13.12 37 HIS B C 1
ATOM 751 O O . HIS B 1 38 ? 19.621 20.158 26.174 1.00 12.70 37 HIS B O 1
ATOM 758 N N . GLY B 1 39 ? 18.766 22.211 26.390 1.00 14.70 38 GLY B N 1
ATOM 759 C CA . GLY B 1 39 ? 18.394 22.410 24.968 1.00 17.34 38 GLY B CA 1
ATOM 760 C C . GLY B 1 39 ? 17.566 21.313 24.369 1.00 17.08 38 GLY B C 1
ATOM 761 O O . GLY B 1 39 ? 17.719 21.005 23.196 1.00 19.29 38 GLY B O 1
ATOM 762 N N . VAL B 1 40 ? 16.607 20.793 25.153 1.00 15.42 39 VAL B N 1
ATOM 763 C CA . VAL B 1 40 ? 15.622 19.752 24.695 1.00 14.66 39 VAL B CA 1
ATOM 764 C C . VAL B 1 40 ? 14.214 20.326 24.755 1.00 13.56 39 VAL B C 1
ATOM 765 O O . VAL B 1 40 ? 13.708 20.679 25.821 1.00 13.33 39 VAL B O 1
ATOM 769 N N . HIS B 1 41 ? 13.652 20.535 23.585 1.00 12.27 40 HIS B N 1
ATOM 770 C CA . HIS B 1 41 ? 12.290 21.056 23.414 1.00 13.53 40 HIS B CA 1
ATOM 771 C C . HIS B 1 41 ? 11.460 19.957 22.777 1.00 11.40 40 HIS B C 1
ATOM 772 O O . HIS B 1 41 ? 11.862 19.281 21.826 1.00 11.93 40 HIS B O 1
ATOM 779 N N . GLY B 1 42 ? 10.287 19.703 23.341 1.00 11.49 41 GLY B N 1
ATOM 780 C CA . GLY B 1 42 ? 9.482 18.712 22.827 1.00 11.29 41 GLY B CA 1
ATOM 781 C C . GLY B 1 42 ? 8.118 18.510 23.463 1.00 14.40 41 GLY B C 1
ATOM 782 O O . GLY B 1 42 ? 7.563 19.441 24.053 1.00 13.71 41 GLY B O 1
ATOM 783 N N . HIS B 1 43 ? 7.626 17.275 23.371 1.00 14.00 42 HIS B N 1
ATOM 784 C CA . HIS B 1 43 ? 6.217 16.968 23.713 1.00 13.66 42 HIS B CA 1
ATOM 785 C C . HIS B 1 43 ? 6.214 16.481 25.108 1.00 12.55 42 HIS B C 1
ATOM 786 O O . HIS B 1 43 ? 7.014 15.610 25.430 1.00 11.97 42 HIS B O 1
ATOM 793 N N . TRP B 1 44 ? 5.384 17.096 25.978 1.00 10.19 43 TRP B N 1
ATOM 794 C CA . TRP B 1 44 ? 5.400 16.774 27.361 1.00 9.19 43 TRP B CA 1
ATOM 795 C C . TRP B 1 44 ? 4.249 15.858 27.682 1.00 9.56 43 TRP B C 1
ATOM 796 O O . TRP B 1 44 ? 3.099 16.138 27.241 1.00 11.07 43 TRP B O 1
ATOM 807 N N . THR B 1 45 ? 4.523 14.834 28.496 1.00 6.94 44 THR B N 1
ATOM 808 C CA . THR B 1 45 ? 3.465 14.009 29.065 1.00 9.21 44 THR B CA 1
ATOM 809 C C . THR B 1 45 ? 3.776 13.713 30.510 1.00 8.13 44 THR B C 1
ATOM 810 O O . THR B 1 45 ? 4.937 13.851 30.965 1.00 6.77 44 THR B O 1
ATOM 814 N N . TYR B 1 46 ? 2.728 13.279 31.262 1.00 8.93 45 TYR B N 1
ATOM 815 C CA . TYR B 1 46 ? 2.916 12.963 32.644 1.00 8.63 45 TYR B CA 1
ATOM 816 C C . TYR B 1 46 ? 2.332 11.597 32.900 1.00 9.53 45 TYR B C 1
ATOM 817 O O . TYR B 1 46 ? 1.205 11.357 32.505 1.00 11.65 45 TYR B O 1
ATOM 826 N N . ASP B 1 47 ? 2.989 10.765 33.700 1.00 11.58 46 ASP B N 1
ATOM 827 C CA . ASP B 1 47 ? 2.396 9.451 34.090 1.00 13.39 46 ASP B CA 1
ATOM 828 C C . ASP B 1 47 ? 2.155 9.443 35.554 1.00 12.80 46 ASP B C 1
ATOM 829 O O . ASP B 1 47 ? 3.099 9.257 36.373 1.00 12.22 46 ASP B O 1
ATOM 834 N N . PRO B 1 48 ? 0.876 9.725 35.974 1.00 12.79 47 PRO B N 1
ATOM 835 C CA . PRO B 1 48 ? 0.650 9.829 37.405 1.00 12.25 47 PRO B CA 1
ATOM 836 C C . PRO B 1 48 ? 1.076 8.553 38.210 1.00 11.89 47 PRO B C 1
ATOM 837 O O . PRO B 1 48 ? 1.577 8.650 39.319 1.00 16.02 47 PRO B O 1
ATOM 841 N N . GLU B 1 49 ? 0.929 7.343 37.668 1.00 14.90 48 GLU B N 1
ATOM 842 C CA . GLU B 1 49 ? 1.360 6.142 38.459 1.00 17.50 48 GLU B CA 1
ATOM 843 C C . GLU B 1 49 ? 2.796 6.125 38.848 1.00 16.86 48 GLU B C 1
ATOM 844 O O . GLU B 1 49 ? 3.151 5.679 39.957 1.00 16.40 48 GLU B O 1
ATOM 850 N N . THR B 1 50 ? 3.657 6.708 38.006 1.00 14.96 49 THR B N 1
ATOM 851 C CA . THR B 1 50 ? 5.084 6.698 38.352 1.00 14.21 49 THR B CA 1
ATOM 852 C C . THR B 1 50 ? 5.650 8.090 38.686 1.00 13.75 49 THR B C 1
ATOM 853 O O . THR B 1 50 ? 6.861 8.220 38.876 1.00 15.22 49 THR B O 1
ATOM 857 N N . LYS B 1 51 ? 4.768 9.075 38.899 1.00 12.11 50 LYS B N 1
ATOM 858 C CA . LYS B 1 51 ? 5.187 10.451 39.170 1.00 11.14 50 LYS B CA 1
ATOM 859 C C . LYS B 1 51 ? 6.318 10.844 38.228 1.00 10.21 50 LYS B C 1
ATOM 860 O O . LYS B 1 51 ? 7.296 11.418 38.655 1.00 8.30 50 LYS B O 1
ATOM 866 N N . THR B 1 52 ? 6.181 10.480 36.951 1.00 10.21 51 THR B N 1
ATOM 867 C CA . THR B 1 52 ? 7.262 10.780 35.961 1.00 11.04 51 THR B CA 1
ATOM 868 C C . THR B 1 52 ? 6.684 11.632 34.795 1.00 8.98 51 THR B C 1
ATOM 869 O O . THR B 1 52 ? 5.678 11.242 34.106 1.00 9.55 51 THR B O 1
ATOM 873 N N . PHE B 1 53 ? 7.398 12.719 34.460 1.00 8.62 52 PHE B N 1
ATOM 874 C CA . PHE B 1 53 ? 7.146 13.489 33.261 1.00 6.79 52 PHE B CA 1
ATOM 875 C C . PHE B 1 53 ? 8.103 12.957 32.163 1.00 10.47 52 PHE B C 1
ATOM 876 O O . PHE B 1 53 ? 9.285 12.659 32.461 1.00 10.52 52 PHE B O 1
ATOM 884 N N . THR B 1 54 ? 7.618 12.945 30.939 1.00 7.79 53 THR B N 1
ATOM 885 C CA . THR B 1 54 ? 8.515 12.667 29.771 1.00 8.83 53 THR B CA 1
ATOM 886 C C . THR B 1 54 ? 8.476 13.859 28.847 1.00 8.70 53 THR B C 1
ATOM 887 O O . THR B 1 54 ? 7.424 14.428 28.597 1.00 9.00 53 THR B O 1
ATOM 891 N N . VAL B 1 55 ? 9.653 14.284 28.392 1.00 7.70 54 VAL B N 1
ATOM 892 C CA . VAL B 1 55 ? 9.721 15.146 27.227 1.00 8.70 54 VAL B CA 1
ATOM 893 C C . VAL B 1 55 ? 10.442 14.435 26.083 1.00 10.82 54 VAL B C 1
ATOM 894 O O . VAL B 1 55 ? 11.525 13.907 26.282 1.00 9.40 54 VAL B O 1
ATOM 898 N N . THR B 1 56 ? 9.778 14.373 24.898 1.00 11.34 55 THR B N 1
ATOM 899 C CA . THR B 1 56 ? 10.278 13.731 23.699 1.00 15.55 55 THR B CA 1
ATOM 900 C C . THR B 1 56 ? 10.381 14.707 22.599 1.00 15.87 55 THR B C 1
ATOM 901 O O . THR B 1 56 ? 9.381 15.359 22.222 1.00 16.26 55 THR B O 1
ATOM 905 N N . GLU B 1 57 ? 11.610 14.879 22.129 1.00 16.31 56 GLU B N 1
ATOM 906 C CA . GLU B 1 57 ? 11.921 15.841 21.068 1.00 18.51 56 GLU B CA 1
ATOM 907 C C . GLU B 1 57 ? 11.293 15.404 19.738 1.00 22.13 56 GLU B C 1
ATOM 908 O O . GLU B 1 57 ? 11.030 16.244 18.917 1.00 23.75 56 GLU B O 1
#

Secondary structure (DSSP, 8-state):
-EEEEEEEE-SS-EEEEEEEESSHHHHHHHHHHHHHHTT---EEEEEGGGTEEEEE-/-EEEEEEEE-SS-EEEEEEEESSHHHHHHHHHHHHHHTT---EEEEEGGGTEEEEE-

CATH classification: 3.10.20.10

Nearest PDB structures (foldseek):
  4oza-assembly1_A  TM=9.941E-01  e=3.042E-09  Streptococcus sp.
  6oc7-assembly1_C  TM=9.869E-01  e=4.242E-09  Streptococcus sp. 'group G'
  4kgr-assembly6_F  TM=9.619E-01  e=2.664E-09  unclassified
  6nl9-assembly4_D  TM=9.790E-01  e=4.845E-09  Streptococcus
  8dij-assembly1_A  TM=9.674E-01  e=1.076E-08  Streptococcus

Sequence (114 aa):
MDTYKLILNGKTLKGETTTEAVDAAHAEKVFKHYANEHGVHGHWTYDPETKTFTVTEMDTYKLILNGKTLKGETTTEAVDAAHAEKVFKHYANEHGVHGHWTYDPETKTFTVTE

Solvent-accessible surface area: 7123 Å² total; per-residue (Å²): 129,79,80,14,72,0,46,4,55,13,174,131,94,138,15,104,35,79,25,108,6,57,58,27,52,25,0,58,76,34,2,84,25,61,4,124,106,99,62,5,155,15,123,54,61,72,62,95,167,82,79,12,9,33,0,57,94,148,72,79,14,70,0,14,2,21,11,109,117,94,131,19,98,33,85,27,114,6,98,60,29,52,88,0,61,134,69,0,84,137,61,3,121,144,80,64,9,162,21,97,67,39,75,42,97,166,79,82,9,14,8,0,5,73

InterPro domains:
  IPR000724 IgG-binding B [PF01378] (302-358)
  IPR000724 IgG-binding B [PF01378] (372-428)
  IPR000724 IgG-binding B [PF01378] (442-499)
  IPR005877 YSIRK Gram-positive signal peptide [TIGR01168] (1-31)
  IPR009063 Immunoglobulin/albumin-binding domain superfamily [SSF46997] (95-148)
  IPR009063 Immunoglobulin/albumin-binding domain superfamily [SSF46997] (161-223)
  IPR009063 Immunoglobulin/albumin-binding domain superfamily [SSF46997] (236-299)
  IPR019931 LPXTG cell wall anchor motif [PF00746] (552-592)
  IPR019931 LPXTG cell wall anchor motif [PS50847] (559-593)
  IPR019950 M protein-type anchor motif [PR00015] (553-568)
  IPR019950 M protein-type anchor motif [PR00015] (569-589)
  IPR035152 GA-like domain [PF17573] (100-143)
  IPR035152 GA-like domain [PF17573] (174-218)
  IPR035152 GA-like domain [PF17573] (249-295)